Protein AF-A0A2V8YMR6-F1 (afdb_monomer_lite)

pLDDT: mean 70.29, std 25.97, range [29.25, 98.12]

Structure (mmCIF, N/CA/C/O backbone):
data_AF-A0A2V8YMR6-F1
#
_entry.id   AF-A0A2V8YMR6-F1
#
loop_
_atom_site.group_PDB
_atom_site.id
_atom_site.type_symbol
_atom_site.label_atom_id
_atom_site.label_alt_id
_atom_site.label_comp_id
_atom_site.label_asym_id
_atom_site.label_entity_id
_atom_site.label_seq_id
_atom_site.pdbx_PDB_ins_code
_atom_site.Cartn_x
_atom_site.Cartn_y
_atom_site.Cartn_z
_atom_site.occ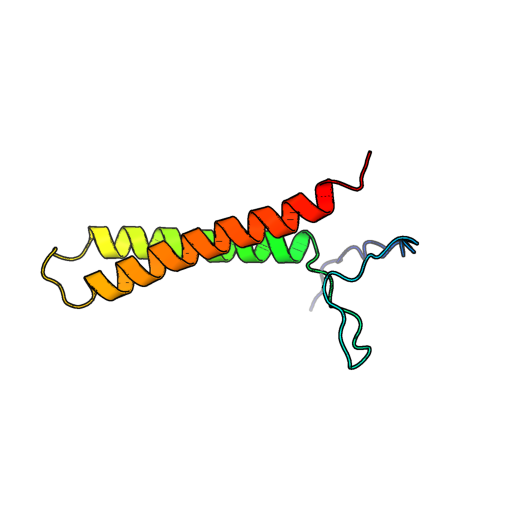upancy
_atom_site.B_iso_or_equiv
_atom_site.auth_seq_id
_atom_site.auth_comp_id
_atom_site.auth_asym_id
_atom_site.auth_atom_id
_atom_site.pdbx_PDB_model_num
ATOM 1 N N . MET A 1 1 ? 6.442 -38.981 -13.611 1.00 31.81 1 MET A N 1
ATOM 2 C CA . MET A 1 1 ? 7.732 -38.269 -13.714 1.00 31.81 1 MET A CA 1
ATOM 3 C C . MET A 1 1 ? 7.741 -37.616 -15.091 1.00 31.81 1 MET A C 1
ATOM 5 O O . MET A 1 1 ? 7.725 -38.356 -16.061 1.00 31.81 1 MET A O 1
ATOM 9 N N . SER A 1 2 ? 7.221 -36.382 -15.187 1.00 33.56 2 SER A N 1
ATOM 10 C CA . SER A 1 2 ? 7.975 -35.102 -15.289 1.00 33.56 2 SER A CA 1
ATOM 11 C C . SER A 1 2 ? 8.775 -35.024 -16.603 1.00 33.56 2 SER A C 1
ATOM 13 O O . SER A 1 2 ? 9.498 -35.951 -16.919 1.00 33.56 2 SER A O 1
ATOM 15 N N . SER A 1 3 ? 8.671 -34.002 -17.453 1.00 32.16 3 SER A N 1
ATOM 16 C CA . SER A 1 3 ? 8.515 -32.568 -17.204 1.00 32.16 3 SER A CA 1
ATOM 17 C C . SER A 1 3 ? 7.962 -31.867 -18.455 1.00 32.16 3 SER A C 1
ATOM 19 O O . SER A 1 3 ? 8.311 -32.239 -19.573 1.00 32.16 3 SER A O 1
ATOM 21 N N . LEU A 1 4 ? 7.122 -30.850 -18.250 1.00 35.56 4 LEU A N 1
ATOM 22 C CA . LEU A 1 4 ? 6.604 -29.936 -19.270 1.00 35.56 4 LEU A CA 1
ATOM 23 C C . LEU A 1 4 ? 7.747 -29.162 -19.944 1.00 35.56 4 LEU A C 1
ATOM 25 O O . LEU A 1 4 ? 8.715 -28.776 -19.287 1.00 35.56 4 LEU A O 1
ATOM 29 N N . GLY A 1 5 ? 7.619 -28.952 -21.256 1.00 34.34 5 GLY A N 1
ATOM 30 C CA . GLY A 1 5 ? 8.539 -28.152 -22.055 1.00 34.34 5 GLY A CA 1
ATOM 31 C C . GLY A 1 5 ? 8.439 -26.673 -21.694 1.00 34.34 5 GLY A C 1
ATOM 32 O O . GLY A 1 5 ? 7.444 -26.023 -22.004 1.00 34.34 5 GLY A O 1
ATOM 33 N N . ALA A 1 6 ? 9.482 -26.151 -21.054 1.00 33.34 6 ALA A N 1
ATOM 34 C CA . ALA A 1 6 ? 9.719 -24.722 -20.937 1.00 33.34 6 ALA A CA 1
ATOM 35 C C . ALA A 1 6 ? 10.505 -24.278 -22.175 1.00 33.34 6 ALA A C 1
ATOM 37 O O . ALA A 1 6 ? 11.650 -24.684 -22.379 1.00 33.34 6 ALA A O 1
ATOM 38 N N . GLY A 1 7 ? 9.855 -23.494 -23.034 1.00 29.53 7 GLY A N 1
ATOM 39 C CA . GLY A 1 7 ? 10.509 -22.823 -24.147 1.00 29.53 7 GLY A CA 1
ATOM 40 C C . GLY A 1 7 ? 11.567 -21.871 -23.604 1.00 29.53 7 GLY A C 1
ATOM 41 O O . GLY A 1 7 ? 11.243 -20.890 -22.943 1.00 29.53 7 GLY A O 1
ATOM 42 N N . VAL A 1 8 ? 12.830 -22.185 -23.874 1.00 29.25 8 VAL A N 1
ATOM 43 C CA . VAL A 1 8 ? 13.964 -21.291 -23.651 1.00 29.25 8 VAL A CA 1
ATOM 44 C C . VAL A 1 8 ? 13.841 -20.167 -24.674 1.00 29.25 8 VAL A C 1
ATOM 46 O O . VAL A 1 8 ? 14.182 -20.341 -25.843 1.00 29.25 8 VAL A O 1
ATOM 49 N N . TRP A 1 9 ? 13.288 -19.031 -24.254 1.00 32.47 9 TRP A N 1
ATOM 50 C CA . TRP A 1 9 ? 13.398 -17.802 -25.026 1.00 32.47 9 TRP A CA 1
ATOM 51 C C . TRP A 1 9 ? 14.839 -17.307 -24.920 1.00 32.47 9 TRP A C 1
ATOM 53 O O . TRP A 1 9 ? 15.383 -17.121 -23.833 1.00 32.47 9 TRP A O 1
ATOM 63 N N . PHE A 1 10 ? 15.481 -17.204 -26.079 1.00 30.92 10 PHE A N 1
ATOM 64 C CA . PHE A 1 10 ? 16.855 -16.758 -26.239 1.00 30.92 10 PHE A CA 1
ATOM 65 C C . PHE A 1 10 ? 17.031 -15.352 -25.652 1.00 30.92 10 PHE A C 1
ATOM 67 O O . PHE A 1 10 ? 16.366 -14.412 -26.076 1.00 30.92 10 PHE A O 1
ATOM 74 N N . LEU A 1 11 ? 17.980 -15.212 -24.724 1.00 30.84 11 LEU A N 1
ATOM 75 C CA . LEU A 1 11 ? 18.550 -13.931 -24.314 1.00 30.84 11 LEU A CA 1
ATOM 76 C C . LEU A 1 11 ? 19.354 -13.364 -25.492 1.00 30.84 11 LEU A C 1
ATOM 78 O O . LEU A 1 11 ? 20.550 -13.632 -25.632 1.00 30.84 11 LEU A O 1
ATOM 82 N N . THR A 1 12 ? 18.707 -12.603 -26.370 1.00 36.69 12 THR A N 1
ATOM 83 C CA . THR A 1 12 ? 19.420 -11.692 -27.265 1.00 36.69 12 THR A CA 1
ATOM 84 C C . THR A 1 12 ? 20.101 -10.641 -26.403 1.00 36.69 12 THR A C 1
ATOM 86 O O . THR A 1 12 ? 19.452 -9.771 -25.828 1.00 36.69 12 THR A O 1
ATOM 89 N N . LYS A 1 13 ? 21.426 -10.757 -26.284 1.00 38.81 13 LYS A N 1
ATOM 90 C CA . LYS A 1 13 ? 22.277 -9.702 -25.744 1.00 38.81 13 LYS A CA 1
ATOM 91 C C . LYS A 1 13 ? 22.107 -8.453 -26.605 1.00 38.81 13 LYS A C 1
ATOM 93 O O . LYS A 1 13 ? 22.618 -8.411 -27.721 1.00 38.81 13 LYS A O 1
ATOM 98 N N . HIS A 1 14 ? 21.406 -7.460 -26.079 1.00 42.41 14 HIS A N 1
ATOM 99 C CA . HIS A 1 14 ? 21.540 -6.089 -26.539 1.00 42.41 14 HIS A CA 1
ATOM 100 C C . HIS A 1 14 ? 22.727 -5.482 -25.784 1.00 42.41 14 HIS A C 1
ATOM 102 O O . HIS A 1 14 ? 22.679 -5.305 -24.571 1.00 42.41 14 HIS A O 1
ATOM 108 N N . GLU A 1 15 ? 23.843 -5.283 -26.486 1.00 43.72 15 GLU A N 1
ATOM 109 C CA . GLU A 1 15 ? 24.913 -4.391 -26.033 1.00 43.72 15 GLU A CA 1
ATOM 110 C C . GLU A 1 15 ? 24.467 -2.959 -26.349 1.00 43.72 15 GLU A C 1
ATOM 112 O O . GLU A 1 15 ? 24.704 -2.471 -27.455 1.00 43.72 15 GLU A O 1
ATOM 117 N N . ASP A 1 16 ? 23.784 -2.316 -25.401 1.00 43.88 16 ASP A N 1
ATOM 118 C CA . ASP A 1 16 ? 23.503 -0.882 -25.473 1.00 43.88 16 ASP A CA 1
ATOM 119 C C . ASP A 1 16 ? 24.754 -0.085 -25.093 1.00 43.88 16 ASP A C 1
ATOM 121 O O . ASP A 1 16 ? 25.429 -0.367 -24.101 1.00 43.88 16 ASP A O 1
ATOM 125 N N . LYS A 1 17 ? 25.106 0.885 -25.943 1.00 43.66 17 LYS A N 1
ATOM 126 C CA . LYS A 1 17 ? 26.355 1.658 -25.861 1.00 43.66 17 LYS A CA 1
ATOM 127 C C . LYS A 1 17 ? 26.242 2.952 -25.057 1.00 43.66 17 LYS A C 1
ATOM 129 O O . LYS A 1 17 ? 27.258 3.618 -24.889 1.00 43.66 17 LYS A O 1
ATOM 134 N N . ASP A 1 18 ? 25.067 3.254 -24.521 1.00 43.84 18 ASP A N 1
ATOM 135 C CA . ASP A 1 18 ? 24.774 4.526 -23.861 1.00 43.84 18 ASP A CA 1
ATOM 136 C C . ASP A 1 18 ? 24.152 4.315 -22.466 1.00 43.84 18 ASP A C 1
ATOM 138 O O . ASP A 1 18 ? 23.232 5.015 -22.064 1.00 43.84 18 ASP A O 1
ATOM 142 N N . GLU A 1 19 ? 24.660 3.350 -21.689 1.00 45.94 19 GLU A N 1
ATOM 143 C CA . GLU A 1 19 ? 24.313 3.236 -20.264 1.00 45.94 19 GLU A CA 1
ATOM 144 C C . GLU A 1 19 ? 24.829 4.482 -19.511 1.00 45.94 19 GLU A C 1
ATOM 146 O O . GLU A 1 19 ? 25.991 4.535 -19.097 1.00 45.94 19 GLU A O 1
ATOM 151 N N . GLN A 1 20 ? 23.986 5.505 -19.321 1.00 43.16 20 GLN A N 1
ATOM 152 C CA . GLN A 1 20 ? 24.296 6.571 -18.369 1.00 43.16 20 GLN A CA 1
ATOM 153 C C . GLN A 1 20 ? 24.144 6.032 -16.939 1.00 43.16 20 GLN A C 1
ATOM 155 O O . GLN A 1 20 ? 23.066 5.559 -16.566 1.00 43.16 20 GLN A O 1
ATOM 160 N N . PRO A 1 21 ? 25.196 6.088 -16.105 1.00 41.50 21 PRO A N 1
ATOM 161 C CA . PRO A 1 21 ? 25.116 5.589 -14.744 1.00 41.50 21 PRO A CA 1
ATOM 162 C C . PRO A 1 21 ? 24.202 6.503 -13.921 1.00 41.50 21 PRO A C 1
ATOM 164 O O . PRO A 1 21 ? 24.512 7.669 -13.691 1.00 41.50 21 PRO A O 1
ATOM 167 N N . LEU A 1 22 ? 23.073 5.965 -13.444 1.00 45.03 22 LEU A N 1
ATOM 168 C CA . LEU A 1 22 ? 22.119 6.706 -12.605 1.00 45.03 22 LEU A CA 1
ATOM 169 C C . LEU A 1 22 ? 22.701 7.081 -11.223 1.00 45.03 22 LEU A C 1
ATOM 171 O O . LEU A 1 22 ? 22.124 7.897 -10.507 1.00 45.03 22 LEU A O 1
ATOM 175 N N . PHE A 1 23 ? 23.848 6.499 -10.856 1.00 41.38 23 PHE A N 1
ATOM 176 C CA . PHE A 1 23 ? 24.613 6.793 -9.647 1.00 41.38 23 PHE A CA 1
ATOM 177 C C . PHE A 1 23 ? 26.113 6.662 -9.954 1.00 41.38 23 PHE A C 1
ATOM 179 O O . PHE A 1 23 ? 26.541 5.633 -10.478 1.00 41.38 23 PHE A O 1
ATOM 186 N N . GLU A 1 24 ? 26.923 7.674 -9.619 1.00 43.91 24 GLU A N 1
ATOM 187 C CA . GLU A 1 24 ? 28.380 7.502 -9.527 1.00 43.91 24 GLU A CA 1
ATOM 188 C C . GLU A 1 24 ? 28.675 6.627 -8.304 1.00 43.91 24 GLU A C 1
ATOM 190 O O . GLU A 1 24 ? 28.754 7.106 -7.171 1.00 43.91 24 GLU A O 1
ATOM 195 N N . ASP A 1 25 ? 28.783 5.319 -8.524 1.00 46.50 25 ASP A N 1
ATOM 196 C CA . ASP A 1 25 ? 29.278 4.406 -7.507 1.00 46.50 25 ASP A CA 1
ATOM 197 C C . ASP A 1 25 ? 30.804 4.539 -7.398 1.00 46.50 25 ASP A C 1
ATOM 199 O O . ASP A 1 25 ? 31.553 4.172 -8.306 1.00 46.50 25 ASP A O 1
ATOM 203 N N . ALA A 1 26 ? 31.273 5.034 -6.251 1.00 51.66 26 ALA A N 1
ATOM 204 C CA . ALA A 1 26 ? 32.691 5.112 -5.908 1.00 51.66 26 ALA A CA 1
ATOM 205 C C . ALA A 1 26 ? 33.392 3.731 -5.875 1.00 51.66 26 ALA A C 1
ATOM 207 O O . ALA A 1 26 ? 34.623 3.681 -5.836 1.00 51.66 26 ALA A O 1
ATOM 208 N N . ASN A 1 27 ? 32.636 2.624 -5.910 1.00 55.66 27 ASN A N 1
ATOM 209 C CA . ASN A 1 27 ? 33.134 1.251 -5.820 1.00 55.66 27 ASN A CA 1
ATOM 210 C C . ASN A 1 27 ? 33.119 0.452 -7.141 1.00 55.66 27 ASN A C 1
ATOM 212 O O . ASN A 1 27 ? 33.583 -0.688 -7.135 1.00 55.66 27 ASN A O 1
ATOM 216 N N . HIS A 1 28 ? 32.703 1.029 -8.278 1.00 50.53 28 HIS A N 1
ATOM 217 C CA . HIS A 1 28 ? 32.616 0.337 -9.581 1.00 50.53 28 HIS A CA 1
ATOM 218 C C . HIS A 1 28 ? 31.718 -0.925 -9.601 1.00 50.53 28 HIS A C 1
ATOM 220 O O . HIS A 1 28 ? 31.881 -1.776 -10.483 1.00 50.53 28 HIS A O 1
ATOM 226 N N . GLU A 1 29 ? 30.765 -1.086 -8.680 1.00 48.75 29 GLU A N 1
ATOM 227 C CA . GLU A 1 29 ? 29.714 -2.089 -8.840 1.00 48.75 29 GLU A CA 1
ATOM 228 C C . GLU A 1 29 ? 28.735 -1.596 -9.909 1.00 48.75 29 GLU A C 1
ATOM 230 O O . GLU A 1 29 ? 28.120 -0.535 -9.801 1.00 48.75 29 GLU A O 1
ATOM 235 N N . LYS A 1 30 ? 28.616 -2.364 -10.999 1.00 48.34 30 LYS A N 1
ATOM 236 C CA . LYS A 1 30 ? 27.676 -2.054 -12.077 1.00 48.34 30 LYS A CA 1
ATOM 237 C C . LYS A 1 30 ? 26.266 -1.975 -11.464 1.00 48.34 30 LYS A C 1
ATOM 239 O O . LYS A 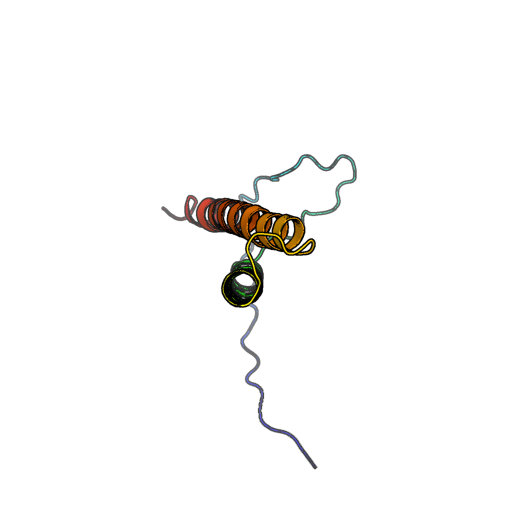1 30 ? 25.843 -2.975 -10.873 1.00 48.34 30 LYS A O 1
ATOM 244 N N . PRO A 1 31 ? 25.540 -0.844 -11.581 1.00 51.88 31 PRO A N 1
ATOM 245 C CA . PRO A 1 31 ? 24.188 -0.748 -11.051 1.00 51.88 31 PRO A CA 1
ATOM 246 C C . PRO A 1 31 ? 23.350 -1.883 -11.638 1.00 51.88 31 PRO A C 1
ATOM 248 O O . PRO A 1 31 ? 23.370 -2.100 -12.850 1.00 51.88 31 PRO A O 1
ATOM 251 N N . ILE A 1 32 ? 22.641 -2.635 -10.794 1.00 55.19 32 ILE A N 1
ATOM 252 C CA . ILE A 1 32 ? 21.680 -3.624 -11.285 1.00 55.19 32 ILE A CA 1
ATOM 253 C C . ILE A 1 32 ? 20.546 -2.826 -11.941 1.00 55.19 32 ILE A C 1
ATOM 255 O O . ILE A 1 32 ? 19.883 -2.062 -11.232 1.00 55.19 32 ILE A O 1
ATOM 259 N N . PRO A 1 33 ? 20.318 -2.954 -13.260 1.00 60.03 33 PRO A N 1
ATOM 260 C CA . PRO A 1 33 ? 1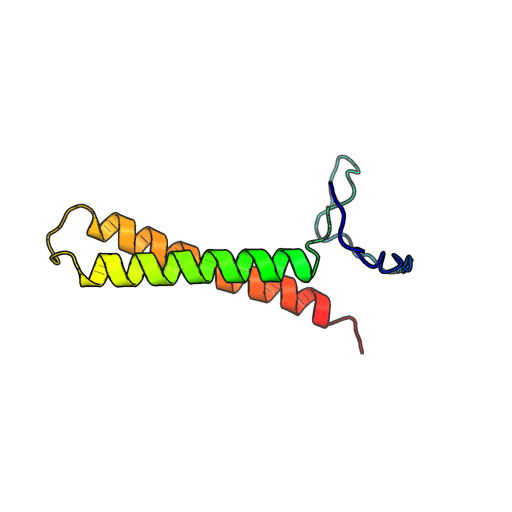9.238 -2.232 -13.911 1.00 60.03 33 PRO A CA 1
ATOM 261 C C . PRO A 1 33 ? 17.899 -2.721 -13.352 1.00 60.03 33 PRO A C 1
ATOM 263 O O . PRO A 1 33 ? 17.686 -3.926 -13.175 1.00 60.03 33 PRO A O 1
ATOM 266 N N . PHE A 1 34 ? 16.989 -1.790 -13.069 1.00 68.00 34 PHE A N 1
ATOM 267 C CA . PHE A 1 34 ? 15.607 -2.131 -12.753 1.00 68.00 34 PHE A CA 1
ATOM 268 C C . PHE A 1 34 ? 14.923 -2.552 -14.047 1.00 68.00 34 PHE A C 1
ATOM 270 O O . PHE A 1 34 ? 14.336 -1.732 -14.734 1.00 68.00 34 PHE A O 1
ATOM 277 N N . THR A 1 35 ? 15.000 -3.836 -14.390 1.00 75.69 35 THR A N 1
ATOM 278 C CA . THR A 1 35 ? 14.357 -4.321 -15.613 1.00 75.69 35 THR A CA 1
ATOM 279 C C . THR A 1 35 ? 12.859 -4.007 -15.594 1.00 75.69 35 THR A C 1
ATOM 281 O O . THR A 1 35 ? 12.213 -4.024 -14.542 1.00 75.69 35 THR A O 1
ATOM 284 N N . SER A 1 36 ? 12.280 -3.777 -16.773 1.00 76.25 36 SER A N 1
ATOM 285 C CA . SER A 1 36 ? 10.831 -3.587 -16.929 1.00 76.25 36 SER A CA 1
ATOM 286 C C . SER A 1 36 ? 10.011 -4.689 -16.230 1.00 76.25 36 SER A C 1
ATOM 288 O O . SER A 1 36 ? 8.999 -4.402 -15.590 1.00 76.25 36 SER A O 1
ATOM 290 N N . GLU A 1 37 ? 10.493 -5.937 -16.266 1.00 77.38 37 GLU A N 1
ATOM 291 C CA . GLU A 1 37 ? 9.900 -7.074 -15.549 1.00 77.38 37 GLU A CA 1
ATOM 292 C C . GLU A 1 37 ? 9.911 -6.877 -14.027 1.00 77.38 37 GLU A C 1
ATOM 294 O O . GLU A 1 37 ? 8.879 -7.051 -13.378 1.00 77.38 37 GLU A O 1
ATOM 299 N N . LEU A 1 38 ? 11.041 -6.444 -13.458 1.00 81.19 38 LEU A N 1
ATOM 300 C CA . LEU A 1 38 ? 11.164 -6.176 -12.027 1.00 81.19 38 LEU A CA 1
ATOM 301 C C . LEU A 1 38 ? 10.219 -5.044 -11.595 1.00 81.19 38 LEU A C 1
ATOM 303 O O . LEU A 1 38 ? 9.506 -5.173 -10.599 1.00 81.19 38 LEU A O 1
ATOM 307 N N . ILE A 1 39 ? 10.150 -3.955 -12.368 1.00 85.25 39 ILE A N 1
ATOM 308 C CA . ILE A 1 39 ? 9.234 -2.828 -12.111 1.00 85.25 39 ILE A CA 1
ATOM 309 C C . ILE A 1 39 ? 7.772 -3.293 -12.140 1.00 85.25 39 ILE A C 1
ATOM 311 O O . ILE A 1 39 ? 6.968 -2.907 -11.281 1.00 85.25 39 ILE A O 1
ATOM 315 N N . HIS A 1 40 ? 7.421 -4.145 -13.102 1.00 82.62 40 HIS A N 1
ATOM 316 C CA . HIS A 1 40 ? 6.087 -4.720 -13.212 1.00 82.62 40 HIS A CA 1
ATOM 317 C C . HIS A 1 40 ? 5.738 -5.611 -12.006 1.00 82.62 40 HIS A C 1
ATOM 319 O O . HIS A 1 40 ? 4.663 -5.460 -11.419 1.00 82.62 40 HIS A O 1
ATOM 325 N N . GLU A 1 41 ? 6.645 -6.492 -11.573 1.00 87.94 41 GLU A N 1
ATOM 326 C CA . GLU A 1 41 ? 6.440 -7.324 -10.380 1.00 87.94 41 GLU A CA 1
ATOM 327 C C . GLU A 1 41 ? 6.261 -6.484 -9.109 1.00 87.94 41 GLU A C 1
ATOM 329 O O . GLU A 1 41 ? 5.321 -6.718 -8.340 1.00 87.94 41 GLU A O 1
ATOM 334 N N . PHE A 1 42 ? 7.090 -5.453 -8.915 1.00 88.62 42 PHE A N 1
ATOM 335 C CA . PHE A 1 42 ? 6.925 -4.519 -7.800 1.00 88.62 42 PHE A CA 1
ATOM 336 C C . PHE A 1 42 ? 5.566 -3.822 -7.834 1.00 88.62 42 PHE A C 1
ATOM 338 O O . PHE A 1 42 ? 4.887 -3.744 -6.810 1.00 88.62 42 PHE A O 1
ATOM 345 N N . THR A 1 43 ? 5.123 -3.369 -9.006 1.00 89.62 43 THR A N 1
ATOM 346 C CA . THR A 1 43 ? 3.820 -2.709 -9.167 1.00 89.62 43 THR A CA 1
ATOM 347 C C . THR A 1 43 ? 2.663 -3.627 -8.761 1.00 89.62 43 THR A C 1
ATOM 349 O O . THR A 1 43 ? 1.746 -3.197 -8.052 1.00 89.62 43 THR A O 1
ATOM 352 N N . ASN A 1 44 ? 2.725 -4.909 -9.129 1.00 91.12 44 ASN A N 1
ATOM 353 C CA . ASN A 1 44 ? 1.719 -5.896 -8.732 1.00 91.12 44 ASN A CA 1
ATOM 354 C C . ASN A 1 44 ? 1.693 -6.107 -7.212 1.00 91.12 44 ASN A C 1
ATOM 356 O O . ASN A 1 44 ? 0.619 -6.113 -6.604 1.00 91.12 44 ASN A O 1
ATOM 360 N N . MET A 1 45 ? 2.864 -6.216 -6.577 1.00 94.00 45 MET A N 1
ATOM 361 C CA . MET A 1 45 ? 2.961 -6.354 -5.120 1.00 94.00 45 MET A CA 1
ATOM 362 C C . MET A 1 45 ? 2.402 -5.131 -4.386 1.00 94.00 45 MET A C 1
ATOM 364 O O . MET A 1 45 ? 1.606 -5.277 -3.456 1.00 94.00 45 MET A O 1
ATOM 368 N N . LEU A 1 46 ? 2.765 -3.920 -4.817 1.00 94.50 46 LEU A N 1
ATOM 369 C CA . LEU A 1 46 ? 2.277 -2.684 -4.199 1.00 94.50 46 LEU A CA 1
ATOM 370 C C . LEU A 1 46 ? 0.765 -2.529 -4.354 1.00 94.50 46 LEU A C 1
ATOM 372 O O . LEU A 1 46 ? 0.098 -2.097 -3.416 1.00 94.50 46 LEU A O 1
ATOM 376 N N . THR A 1 47 ? 0.211 -2.941 -5.495 1.00 92.38 47 THR A N 1
ATOM 377 C CA . THR A 1 47 ? -1.240 -2.951 -5.721 1.00 92.38 47 THR A CA 1
ATOM 378 C C . THR A 1 47 ? -1.959 -3.814 -4.684 1.00 92.38 47 THR A C 1
ATOM 380 O O . THR A 1 47 ? -2.951 -3.376 -4.099 1.00 92.38 47 THR A O 1
ATOM 383 N N . ALA A 1 48 ? -1.434 -5.009 -4.388 1.00 95.88 48 ALA A N 1
ATOM 384 C CA . ALA A 1 48 ? -1.993 -5.876 -3.353 1.00 95.88 48 ALA A CA 1
ATOM 385 C C . ALA A 1 48 ? -1.916 -5.230 -1.958 1.00 95.88 48 ALA A C 1
ATOM 387 O O . ALA A 1 48 ? -2.903 -5.233 -1.222 1.00 95.88 48 ALA A O 1
ATOM 388 N N . VAL A 1 49 ? -0.772 -4.633 -1.601 1.00 96.06 49 VAL A N 1
ATOM 389 C CA . VAL A 1 49 ? -0.587 -3.951 -0.306 1.00 96.06 49 VAL A CA 1
ATOM 390 C C . VAL A 1 49 ? -1.552 -2.772 -0.151 1.00 96.06 49 VAL A C 1
ATOM 392 O O . VAL A 1 49 ? -2.190 -2.645 0.895 1.00 96.06 49 VAL A O 1
ATOM 395 N N . ILE A 1 50 ? -1.719 -1.948 -1.192 1.00 95.69 50 ILE A N 1
ATOM 396 C CA . ILE A 1 50 ? -2.691 -0.845 -1.197 1.00 95.69 50 ILE A CA 1
ATOM 397 C C . ILE A 1 50 ? -4.098 -1.397 -0.975 1.00 95.69 50 ILE A C 1
ATOM 399 O O . ILE A 1 50 ? -4.762 -0.968 -0.031 1.00 95.69 50 ILE A O 1
ATOM 403 N N . GLY A 1 51 ? -4.519 -2.389 -1.764 1.00 95.88 51 GLY A N 1
ATOM 404 C CA . GLY A 1 51 ? -5.858 -2.971 -1.663 1.00 95.88 51 GLY A CA 1
ATOM 405 C C . GLY A 1 51 ? -6.159 -3.528 -0.270 1.00 95.88 51 GLY A C 1
ATOM 406 O O . GLY A 1 51 ? -7.184 -3.195 0.323 1.00 95.88 51 GLY A O 1
ATOM 407 N N . TYR A 1 52 ? -5.245 -4.311 0.312 1.00 97.88 52 TYR A N 1
ATOM 408 C CA . TYR A 1 52 ? -5.439 -4.838 1.666 1.00 97.88 52 TYR A CA 1
ATOM 409 C C . TYR A 1 52 ? -5.414 -3.746 2.741 1.00 97.88 52 TYR A C 1
ATOM 411 O O . TYR A 1 52 ? -6.188 -3.828 3.694 1.00 97.88 52 TYR A O 1
ATOM 419 N N . SER A 1 53 ? -4.584 -2.708 2.593 1.00 97.38 53 SER A N 1
ATOM 420 C CA . SER A 1 53 ? -4.579 -1.578 3.531 1.00 97.38 53 SER A CA 1
ATOM 421 C C . SER A 1 53 ? -5.896 -0.792 3.496 1.00 97.38 53 SER A C 1
ATOM 423 O O . SER A 1 53 ? -6.399 -0.388 4.542 1.00 97.38 53 SER A O 1
ATOM 425 N N . GLU A 1 54 ? -6.499 -0.627 2.315 1.00 97.50 54 GLU A N 1
ATOM 426 C CA . GLU A 1 54 ? -7.792 0.038 2.141 1.00 97.50 54 GLU A CA 1
ATOM 427 C C . GLU A 1 54 ? -8.937 -0.787 2.729 1.00 97.50 54 GLU A C 1
ATOM 429 O O . GLU A 1 54 ? -9.760 -0.245 3.468 1.00 97.50 54 GLU A O 1
ATOM 434 N N . LEU A 1 55 ? -8.953 -2.099 2.476 1.00 98.12 55 LEU A N 1
ATOM 435 C CA . LEU A 1 55 ? -9.930 -3.012 3.071 1.00 98.12 55 LEU A CA 1
ATOM 436 C C . LEU A 1 55 ? -9.825 -3.034 4.600 1.00 98.12 55 LEU A C 1
ATOM 438 O O . LEU A 1 55 ? -10.842 -2.969 5.288 1.00 98.12 55 LEU A O 1
ATOM 442 N N . ALA A 1 56 ? -8.605 -3.075 5.141 1.00 97.69 56 ALA A N 1
ATOM 443 C CA . ALA A 1 56 ? -8.383 -3.041 6.581 1.00 97.69 56 ALA A CA 1
ATOM 444 C C . ALA A 1 56 ? -8.857 -1.717 7.199 1.00 97.69 56 ALA A C 1
ATOM 446 O O . ALA A 1 56 ? -9.546 -1.737 8.215 1.00 97.69 56 ALA A O 1
ATOM 447 N N . LEU A 1 57 ? -8.559 -0.575 6.568 1.00 98.00 57 LEU A N 1
ATOM 448 C CA . LEU A 1 57 ? -9.041 0.740 7.010 1.00 98.00 57 LEU A CA 1
ATOM 449 C C . LEU A 1 57 ? -10.563 0.870 6.949 1.00 98.00 57 LEU A C 1
ATOM 451 O O . LEU A 1 57 ? -11.144 1.584 7.762 1.00 98.00 57 LEU A O 1
ATOM 455 N N . HIS A 1 58 ? -11.205 0.200 5.994 1.00 97.50 58 HIS A N 1
ATOM 456 C CA . HIS A 1 58 ? -12.660 0.172 5.900 1.00 97.50 58 HIS A CA 1
ATOM 457 C C . HIS A 1 58 ? -13.304 -0.694 6.995 1.00 97.50 58 HIS A C 1
ATOM 459 O O . HIS A 1 58 ? -14.411 -0.400 7.434 1.00 97.50 58 HIS A O 1
ATOM 465 N N . ALA A 1 59 ? -12.617 -1.748 7.444 1.00 97.75 59 ALA A N 1
ATOM 466 C CA . ALA A 1 59 ? -13.146 -2.714 8.404 1.00 97.75 59 ALA A CA 1
ATOM 467 C C . ALA A 1 59 ? -12.979 -2.310 9.881 1.00 97.75 59 ALA A C 1
ATOM 469 O O . ALA A 1 59 ? -13.634 -2.896 10.742 1.00 97.75 59 ALA A O 1
ATOM 470 N N . ILE A 1 60 ? -12.097 -1.355 10.192 1.00 97.56 60 ILE A N 1
ATOM 471 C CA . ILE A 1 60 ? -11.829 -0.919 11.571 1.00 97.56 60 ILE A CA 1
ATOM 472 C C . ILE A 1 60 ? -12.496 0.417 11.897 1.00 97.56 60 ILE A C 1
ATOM 474 O O . ILE A 1 60 ? -12.682 1.267 11.031 1.00 97.56 60 ILE A O 1
ATOM 478 N N . GLU A 1 61 ? -12.781 0.646 13.176 1.00 96.88 61 GLU A N 1
ATOM 479 C CA . GLU A 1 61 ? -13.288 1.932 13.663 1.00 96.88 61 GLU A CA 1
ATOM 480 C C . GLU A 1 61 ? -12.260 3.069 13.507 1.00 96.88 61 GLU A C 1
ATOM 482 O O . GLU A 1 61 ? -11.045 2.848 13.438 1.00 96.88 61 GLU A O 1
ATOM 487 N N . ASP A 1 62 ? -12.743 4.312 13.487 1.00 95.44 62 ASP A N 1
ATOM 488 C CA . ASP A 1 62 ? -11.895 5.511 13.394 1.00 95.44 62 ASP A CA 1
ATOM 489 C C . ASP A 1 62 ? -10.977 5.702 14.609 1.00 95.44 62 ASP A C 1
ATOM 491 O O . ASP A 1 62 ? -9.872 6.221 14.489 1.00 95.44 62 ASP A O 1
ATOM 495 N N . SER A 1 63 ? -11.396 5.225 15.778 1.00 97.06 63 SER A N 1
ATOM 496 C CA . SER A 1 63 ? -10.629 5.279 17.028 1.00 97.06 63 SER A CA 1
ATOM 497 C C . SER A 1 63 ? -9.619 4.135 17.181 1.00 97.06 63 SER A C 1
ATOM 499 O O . SER A 1 63 ? -8.863 4.108 18.155 1.00 97.06 63 SER A O 1
ATOM 501 N N . HIS A 1 64 ? -9.606 3.163 16.262 1.00 97.75 64 HIS A N 1
ATOM 502 C CA . HIS A 1 64 ? -8.823 1.947 16.431 1.00 97.75 64 HIS A CA 1
ATOM 503 C C . HIS A 1 64 ? -7.308 2.244 16.350 1.00 97.75 64 HIS A C 1
ATOM 505 O O . HIS A 1 64 ? -6.856 2.804 15.349 1.00 97.75 64 HIS A O 1
ATOM 511 N N . PRO A 1 65 ? -6.475 1.803 17.318 1.00 97.06 65 PRO A N 1
ATOM 512 C CA . PRO A 1 65 ? -5.043 2.140 17.366 1.00 97.06 65 PRO A CA 1
ATOM 513 C C . PRO A 1 65 ? -4.241 1.752 16.114 1.00 97.06 65 PRO A C 1
ATOM 515 O O . PRO A 1 65 ? -3.232 2.372 15.791 1.00 97.06 65 PRO A O 1
ATOM 518 N N . ALA A 1 66 ? -4.682 0.721 15.386 1.00 96.81 66 ALA A N 1
ATOM 519 C CA . ALA A 1 66 ? -4.030 0.288 14.148 1.00 96.81 66 ALA A CA 1
ATOM 520 C C . ALA A 1 66 ? -4.260 1.230 12.950 1.00 96.81 66 ALA A C 1
ATOM 522 O O . ALA A 1 66 ? -3.560 1.103 11.946 1.00 96.81 66 ALA A O 1
ATOM 523 N N . ARG A 1 67 ? -5.223 2.160 13.027 1.00 97.69 67 ARG A N 1
ATOM 524 C CA . ARG A 1 67 ? -5.587 3.042 11.911 1.00 97.69 67 ARG A CA 1
ATOM 525 C C . ARG A 1 67 ? -4.421 3.903 11.448 1.00 97.69 67 ARG A C 1
ATOM 527 O O . ARG A 1 67 ? -4.134 3.916 10.256 1.00 97.69 67 ARG A O 1
ATOM 534 N N . GLU A 1 68 ? -3.700 4.529 12.378 1.00 97.69 68 GLU A N 1
ATOM 535 C CA . GLU A 1 68 ? -2.516 5.342 12.063 1.00 97.69 68 GLU A CA 1
ATOM 536 C C . GLU A 1 68 ? -1.491 4.547 11.238 1.00 97.69 68 GLU A C 1
ATOM 538 O O . GLU A 1 68 ? -0.941 5.032 10.249 1.00 97.69 68 GLU A O 1
ATOM 543 N N . TRP A 1 69 ? -1.250 3.292 11.617 1.00 97.88 69 TRP A N 1
ATOM 544 C CA . TRP A 1 69 ? -0.281 2.431 10.945 1.00 97.88 69 TRP A CA 1
ATOM 545 C C . TRP A 1 69 ? -0.751 1.998 9.560 1.00 97.88 69 TRP A C 1
ATOM 547 O O . TRP A 1 69 ? 0.038 2.004 8.617 1.00 97.88 69 TRP A O 1
ATOM 557 N N . LEU A 1 70 ? -2.033 1.672 9.412 1.00 97.88 70 LEU A N 1
ATOM 558 C CA . LEU A 1 70 ? -2.609 1.321 8.117 1.00 97.88 70 LEU A CA 1
ATOM 559 C C . LEU A 1 70 ? -2.636 2.516 7.157 1.00 97.88 70 LEU A C 1
ATOM 561 O O . LEU A 1 70 ? -2.351 2.354 5.971 1.00 97.88 70 LEU A O 1
ATOM 565 N N . GLU A 1 71 ? -2.903 3.724 7.655 1.00 97.50 71 GLU A N 1
ATO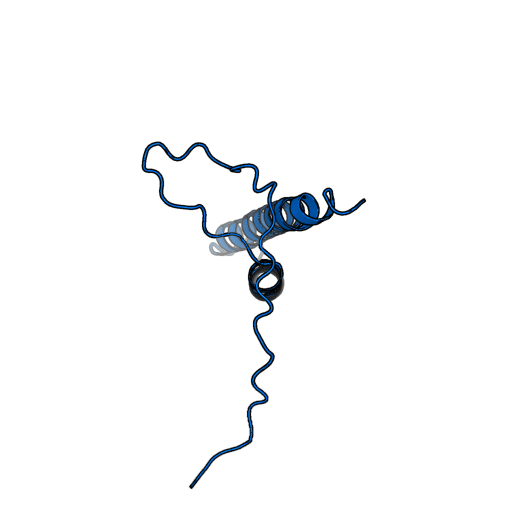M 566 C CA . GLU A 1 71 ? -2.799 4.951 6.862 1.00 97.50 71 GLU A CA 1
ATOM 567 C C . GLU A 1 71 ? -1.361 5.213 6.417 1.00 97.50 71 GLU A C 1
ATOM 569 O O . GLU A 1 71 ? -1.137 5.529 5.247 1.00 97.50 71 GLU A O 1
ATOM 574 N N . LYS A 1 72 ? -0.376 5.009 7.302 1.00 98.00 72 LYS A N 1
ATOM 575 C CA . LYS A 1 72 ? 1.044 5.079 6.933 1.00 98.00 72 LYS A CA 1
ATOM 576 C C . LYS A 1 72 ? 1.384 4.059 5.852 1.00 98.00 72 LYS A C 1
ATOM 578 O O . LYS A 1 72 ? 1.976 4.455 4.852 1.00 98.00 72 LYS A O 1
ATOM 583 N N . ILE A 1 73 ? 0.988 2.793 6.002 1.00 97.50 73 ILE A N 1
ATOM 584 C CA . ILE A 1 73 ? 1.223 1.751 4.987 1.00 97.50 73 ILE A CA 1
ATOM 585 C C . ILE A 1 73 ? 0.637 2.187 3.644 1.00 97.50 73 ILE A C 1
ATOM 587 O O . ILE A 1 73 ? 1.353 2.213 2.645 1.00 97.50 73 ILE A O 1
ATOM 591 N N . ARG A 1 74 ? -0.632 2.605 3.619 1.00 96.81 74 ARG A N 1
ATOM 592 C CA . ARG A 1 74 ? -1.305 3.058 2.396 1.00 96.81 74 ARG A CA 1
ATOM 593 C C . ARG A 1 74 ? -0.569 4.226 1.735 1.00 96.81 74 ARG A C 1
ATOM 595 O O . ARG A 1 74 ? -0.347 4.201 0.527 1.00 96.81 74 ARG A O 1
ATOM 602 N N . ASN A 1 75 ? -0.193 5.242 2.511 1.00 96.62 75 ASN A N 1
ATOM 603 C CA . ASN A 1 75 ? 0.419 6.460 1.981 1.00 96.62 75 ASN A CA 1
ATOM 604 C C . ASN A 1 75 ? 1.833 6.197 1.438 1.00 96.62 75 ASN A C 1
ATOM 606 O O . ASN A 1 75 ? 2.095 6.513 0.280 1.00 96.62 75 ASN A O 1
ATOM 610 N N . HIS A 1 76 ? 2.698 5.525 2.203 1.00 97.12 76 HIS A N 1
ATOM 611 C CA . HIS A 1 76 ? 4.064 5.214 1.758 1.00 97.12 76 HIS A CA 1
ATOM 612 C C . HIS A 1 76 ? 4.071 4.261 0.554 1.00 97.12 76 HIS A C 1
ATOM 614 O O . HIS A 1 76 ? 4.895 4.402 -0.344 1.00 97.12 76 HIS A O 1
ATOM 620 N N . THR A 1 77 ? 3.125 3.316 0.489 1.00 95.44 77 THR A N 1
ATOM 621 C CA . THR A 1 77 ? 3.010 2.397 -0.657 1.00 95.44 77 THR A CA 1
ATOM 622 C C . THR A 1 77 ? 2.608 3.147 -1.932 1.00 95.44 77 THR A C 1
ATOM 624 O O . THR A 1 77 ? 3.140 2.867 -3.005 1.00 95.44 77 THR A O 1
ATOM 627 N N . ARG A 1 78 ? 1.720 4.147 -1.831 1.00 93.75 78 ARG A N 1
ATOM 628 C CA . ARG A 1 78 ? 1.353 5.021 -2.961 1.00 93.75 78 ARG A CA 1
ATOM 629 C C . ARG A 1 78 ? 2.518 5.899 -3.415 1.00 93.75 78 ARG A C 1
ATOM 631 O O . ARG A 1 78 ? 2.742 6.031 -4.615 1.00 93.75 78 ARG A O 1
ATOM 638 N N . GLU A 1 79 ? 3.266 6.469 -2.474 1.00 94.44 79 GLU A N 1
ATOM 639 C CA . GLU A 1 79 ? 4.470 7.252 -2.776 1.00 94.44 79 GLU A CA 1
ATOM 640 C C . GLU A 1 79 ? 5.526 6.398 -3.485 1.00 94.44 79 GLU A C 1
ATOM 642 O O . GLU A 1 79 ? 6.059 6.808 -4.516 1.00 94.44 79 GLU A O 1
ATOM 647 N N . LEU A 1 80 ? 5.764 5.176 -3.001 1.00 92.12 80 LEU A N 1
ATOM 648 C CA . LEU A 1 80 ? 6.678 4.229 -3.635 1.00 92.12 80 LEU A CA 1
ATOM 649 C C . LEU A 1 80 ? 6.213 3.829 -5.040 1.00 92.12 80 LEU A C 1
ATOM 651 O O . LEU A 1 80 ? 7.024 3.795 -5.961 1.00 92.12 80 LEU A O 1
ATOM 655 N N . GLY A 1 81 ? 4.913 3.592 -5.236 1.00 90.19 81 GLY A N 1
ATOM 656 C CA . GLY A 1 81 ? 4.351 3.336 -6.564 1.00 90.19 81 GLY A CA 1
ATOM 657 C C . GLY A 1 81 ? 4.582 4.503 -7.531 1.00 90.19 81 GLY A C 1
ATOM 658 O O . GLY A 1 81 ? 4.973 4.291 -8.678 1.00 90.19 81 GLY A O 1
ATOM 659 N N . ALA A 1 82 ? 4.428 5.745 -7.062 1.00 88.56 82 ALA A N 1
ATOM 660 C CA . ALA A 1 82 ? 4.716 6.932 -7.864 1.00 88.56 82 ALA A CA 1
ATOM 661 C C . ALA A 1 82 ? 6.211 7.068 -8.207 1.00 88.56 82 ALA A C 1
ATOM 663 O O . ALA A 1 82 ? 6.551 7.526 -9.299 1.00 88.56 82 ALA A O 1
ATOM 664 N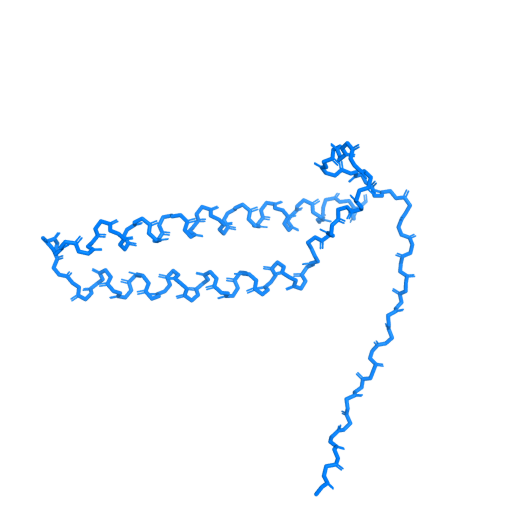 N . LEU A 1 83 ? 7.110 6.672 -7.300 1.00 87.56 83 LEU A N 1
ATOM 665 C CA . LEU A 1 83 ? 8.553 6.643 -7.556 1.00 87.56 83 LEU A CA 1
ATOM 666 C C . LEU A 1 83 ? 8.929 5.558 -8.572 1.00 87.56 83 LEU A C 1
ATOM 668 O O . LEU A 1 83 ? 9.646 5.854 -9.523 1.00 87.56 83 LEU A O 1
ATOM 672 N N . LEU A 1 84 ? 8.398 4.342 -8.431 1.00 85.44 84 LEU A N 1
ATOM 673 C CA . LEU A 1 84 ? 8.619 3.259 -9.396 1.00 85.44 84 LEU A CA 1
ATOM 674 C C . LEU A 1 84 ? 8.113 3.617 -10.791 1.00 85.44 84 LEU A C 1
ATOM 676 O O . LEU A 1 84 ? 8.799 3.349 -11.771 1.00 85.44 84 LEU A O 1
ATOM 680 N N . HIS A 1 85 ? 6.963 4.287 -10.888 1.00 81.62 85 HIS A N 1
ATOM 681 C CA . HIS A 1 85 ? 6.470 4.794 -12.166 1.00 81.62 85 HIS A CA 1
ATOM 682 C C . HIS A 1 85 ? 7.445 5.799 -12.797 1.00 81.62 85 HIS A C 1
ATOM 684 O O . HIS A 1 85 ? 7.664 5.766 -14.003 1.00 81.62 85 HIS A O 1
ATOM 690 N N . LYS A 1 86 ? 8.055 6.692 -12.006 1.00 81.12 86 LYS A N 1
ATOM 691 C CA . LYS A 1 86 ? 9.071 7.628 -12.519 1.00 81.12 86 LYS A CA 1
ATOM 692 C C . LYS A 1 86 ? 10.313 6.898 -13.023 1.00 81.12 86 LYS A C 1
ATOM 694 O O . LYS A 1 86 ? 10.816 7.271 -14.073 1.00 81.12 86 LYS A O 1
ATOM 699 N N . ILE A 1 87 ? 10.767 5.866 -12.310 1.00 75.75 87 ILE A N 1
ATOM 700 C CA . ILE A 1 87 ? 11.915 5.046 -12.724 1.00 75.75 87 ILE A CA 1
ATOM 701 C C . ILE A 1 87 ? 11.591 4.318 -14.036 1.00 75.75 87 ILE A C 1
ATOM 703 O O . ILE A 1 87 ? 12.314 4.484 -15.012 1.00 75.75 87 ILE A O 1
ATOM 707 N N . GLY A 1 88 ? 10.456 3.617 -14.108 1.00 67.81 88 GLY A N 1
ATOM 708 C CA . GLY A 1 88 ? 10.057 2.880 -15.314 1.00 67.81 88 GLY A CA 1
ATOM 709 C C . GLY A 1 88 ? 9.730 3.767 -16.515 1.00 67.81 88 GLY A C 1
ATOM 710 O O . GLY A 1 88 ? 9.920 3.359 -17.654 1.00 67.81 88 GLY A O 1
ATOM 711 N N . CYS A 1 89 ? 9.271 4.999 -16.286 1.00 56.91 89 CYS A N 1
ATOM 712 C CA . CYS A 1 89 ? 9.052 5.963 -17.360 1.00 56.91 89 CYS A CA 1
ATOM 713 C C . CYS A 1 89 ? 10.352 6.660 -17.793 1.00 56.91 89 CYS A C 1
ATOM 715 O O . CYS A 1 89 ? 10.432 7.099 -18.933 1.00 56.91 89 CYS A O 1
ATOM 717 N N . SER A 1 90 ? 11.365 6.753 -16.922 1.00 51.75 90 SER A N 1
ATOM 718 C CA . SER A 1 90 ? 12.683 7.305 -17.267 1.00 51.75 90 SER A CA 1
ATOM 719 C C . SER A 1 90 ? 13.435 6.412 -18.257 1.00 51.75 90 SER A C 1
ATOM 721 O O . SER A 1 90 ? 14.144 6.940 -19.105 1.00 51.75 90 SER A O 1
ATOM 723 N N . GLU A 1 91 ? 13.232 5.091 -18.211 1.00 47.38 91 GLU A N 1
ATOM 724 C CA . GLU A 1 91 ? 13.767 4.155 -19.217 1.00 47.38 91 GLU A CA 1
ATOM 725 C C . GLU A 1 91 ? 13.051 4.264 -20.577 1.00 47.38 91 GLU A C 1
ATOM 727 O O . GLU A 1 91 ? 13.603 3.889 -21.606 1.00 47.38 91 GLU A O 1
ATOM 732 N N . ALA A 1 92 ? 11.833 4.817 -20.618 1.00 39.22 92 ALA A N 1
ATOM 733 C CA . ALA A 1 92 ? 11.061 4.969 -21.854 1.00 39.22 92 ALA A CA 1
ATOM 734 C C . ALA A 1 92 ? 11.406 6.243 -22.656 1.00 39.22 92 ALA A C 1
ATOM 736 O O . ALA A 1 92 ? 10.862 6.438 -23.744 1.00 39.22 92 ALA A O 1
ATOM 737 N N . VAL A 1 93 ? 12.268 7.126 -22.135 1.00 35.59 93 VAL A N 1
ATOM 738 C CA . VAL A 1 93 ? 12.577 8.428 -22.763 1.00 35.59 93 VAL A CA 1
ATOM 739 C C . VAL A 1 93 ? 13.781 8.370 -23.715 1.00 35.59 93 VAL A C 1
ATOM 741 O O . VAL A 1 93 ? 13.921 9.266 -24.540 1.00 35.59 93 VAL A O 1
ATOM 744 N N . GLU A 1 94 ? 14.581 7.301 -23.718 1.00 35.19 94 GLU A N 1
ATOM 745 C CA . GLU A 1 94 ? 15.717 7.152 -24.652 1.00 35.19 94 GLU A CA 1
ATOM 746 C C . GLU A 1 94 ? 15.415 6.266 -25.876 1.00 35.19 94 GLU A C 1
ATOM 748 O O . GLU A 1 94 ? 16.320 5.756 -26.529 1.00 35.19 94 GLU A O 1
ATOM 753 N N . ILE A 1 95 ? 14.134 6.101 -26.227 1.00 33.59 95 ILE A N 1
ATOM 754 C CA . ILE A 1 95 ? 13.708 5.343 -27.414 1.00 33.59 95 ILE A CA 1
ATOM 755 C C . ILE A 1 95 ? 12.929 6.238 -28.393 1.00 33.59 95 ILE A C 1
ATOM 757 O O . ILE A 1 95 ? 11.798 5.916 -28.748 1.00 33.59 95 ILE A O 1
ATOM 761 N N . TRP A 1 96 ? 13.508 7.368 -28.819 1.00 34.56 96 TRP A N 1
ATOM 762 C CA . TRP A 1 96 ? 13.118 8.090 -30.046 1.00 34.56 96 TRP A CA 1
ATOM 763 C C . TRP A 1 96 ? 14.311 8.786 -30.697 1.00 34.56 96 TRP A C 1
ATOM 765 O O . TRP A 1 96 ? 15.021 9.529 -29.986 1.00 34.56 96 TRP A O 1
#

Foldseek 3Di:
DDDDDDDPDDPPDDPDPDPDPPDPDPVPDRPDQCDPVNLVVLLVVLVVQLVVLVVVLVPDDPPDPCNVVSVVSNVVSVVVNVVSVVSSVVVVVPPD

Radius of gyration: 19.87 Å; chains: 1; bounding box: 46×47×47 Å

Sequence (96 aa):
MSSLGAGVWFLTKHEDKDEQPLFEDANHEKPIPFTSELIHEFTNMLTAVIGYSELALHAIEDSHPAREWLEKIRNHTRELGALL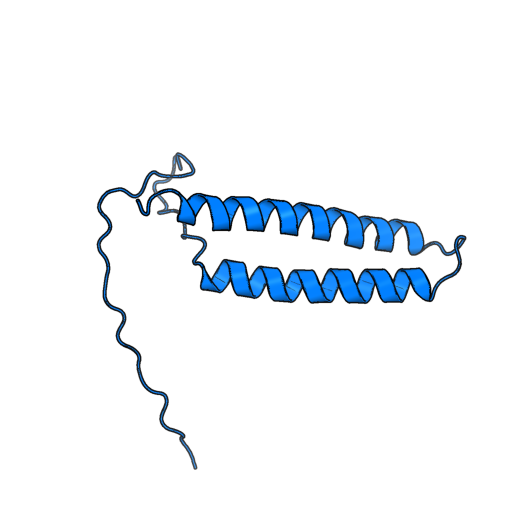HKIGCSEAVEIW

Secondary structure (DSSP, 8-state):
----------------S----SS--TT-PPPPP--HHHHHHHHHHHHHHHHHHHHHHHHS-TT-TTHHHHHHHHHHHHHHHHHHHHHHHHTTSS--